Protein AF-A0A2I8VM94-F1 (afdb_monomer_lite)

InterPro domains:
  IPR058446 Domain of unknown function DUF8133 [PF26454] (1-120)

Foldseek 3Di:
DLLVLLVVLQVVLVVLLVVLVVLLLVDADPDPDPVSVVSVVSSLVSLLSSLLSNLLSVLSVVQVVVVVVVDHDDPVVSNVRSVVRSVVSSVVVVVVSVVCNVVRCPVVVVCVPDPVVVVVVVVVPPDDDDDDD

Sequence (133 aa):
MQSAFAVVALPVGLVLVAVSVVTAALYTPYTTSRIDTTITAFIGVTLQLGSLVATSSTVLFVFGTLEIAGLAVPLLVQVVLAYAASHLTIYVACLKVTELQERPLDPDVVLQSGPLRFVSRRAGSGETTTENS

Radius of gyration: 21.5 Å; chains: 1; bounding box: 45×36×75 Å

Secondary structure (DSSP, 8-state):
-HHHHHHHHHHHHHHHHHHHHHHHHH----S--HHHHHHHHHHHHHHHHHHHHHHHHHHHHHHHHHHHTT----HHHHHHHHHHHHHHHHHHHHHHHHHHHHSTT-HHHHHHHSTTHHHHHHHTTS-------

Organism: NCBI:txid755307

pLDDT: mean 75.38, std 16.09, range [36.41, 91.62]

Structure (mmCIF, N/CA/C/O backbone):
data_AF-A0A2I8VM94-F1
#
_entry.id   AF-A0A2I8VM94-F1
#
loop_
_atom_site.group_PDB
_atom_site.id
_atom_site.type_symbol
_atom_site.label_atom_id
_atom_site.label_alt_id
_atom_site.label_comp_id
_atom_site.label_asym_id
_atom_site.label_entity_id
_atom_site.label_seq_id
_atom_site.pdbx_PDB_ins_code
_atom_site.Cartn_x
_atom_site.Cartn_y
_atom_site.Cartn_z
_atom_site.occupancy
_atom_site.B_iso_or_equiv
_atom_site.auth_seq_id
_atom_site.auth_comp_id
_atom_site.auth_asym_id
_atom_site.auth_atom_id
_atom_site.pdbx_PDB_model_num
ATOM 1 N N . MET A 1 1 ? 8.759 13.433 -14.304 1.00 52.44 1 MET A N 1
ATOM 2 C CA . MET A 1 1 ? 7.470 13.391 -13.567 1.00 52.44 1 MET A CA 1
ATOM 3 C C . MET A 1 1 ? 7.287 12.073 -12.816 1.00 52.44 1 MET A C 1
ATOM 5 O O . MET A 1 1 ? 6.977 12.111 -11.635 1.00 52.44 1 MET A O 1
ATOM 9 N N . GLN A 1 2 ? 7.548 10.928 -13.453 1.00 60.59 2 GLN A N 1
ATOM 10 C CA . GLN A 1 2 ? 7.421 9.589 -12.854 1.00 60.59 2 GLN A CA 1
ATOM 11 C C . GLN A 1 2 ? 8.322 9.370 -11.617 1.00 60.59 2 GLN A C 1
ATOM 13 O O . GLN A 1 2 ? 7.875 8.807 -10.623 1.00 60.59 2 GLN A O 1
ATOM 18 N N . SER A 1 3 ? 9.544 9.917 -11.621 1.00 62.97 3 SER A N 1
ATOM 19 C CA . SER A 1 3 ? 10.463 9.885 -10.471 1.00 62.97 3 SER A CA 1
ATOM 20 C C . SER A 1 3 ? 9.983 10.717 -9.276 1.00 62.97 3 SER A C 1
ATOM 22 O O . SER A 1 3 ? 10.046 10.256 -8.143 1.00 62.97 3 SER A O 1
ATOM 24 N N . ALA A 1 4 ? 9.452 11.920 -9.510 1.00 68.88 4 ALA A N 1
ATOM 25 C CA . ALA A 1 4 ? 8.913 12.772 -8.446 1.00 68.88 4 ALA A CA 1
ATOM 26 C C . ALA A 1 4 ? 7.693 12.127 -7.768 1.00 68.88 4 ALA A C 1
ATOM 28 O O . ALA A 1 4 ? 7.575 12.162 -6.545 1.00 68.88 4 ALA A O 1
ATOM 29 N N . PHE A 1 5 ? 6.830 11.473 -8.555 1.00 72.62 5 PHE A N 1
ATOM 30 C CA . PHE A 1 5 ? 5.732 10.673 -8.021 1.00 72.62 5 PHE A CA 1
ATOM 31 C C . PHE A 1 5 ? 6.255 9.521 -7.155 1.00 72.62 5 PHE A C 1
ATOM 33 O O . PHE A 1 5 ? 5.797 9.376 -6.031 1.00 72.62 5 PHE A O 1
ATOM 40 N N . ALA A 1 6 ? 7.263 8.769 -7.611 1.00 72.19 6 ALA A N 1
ATOM 41 C CA . ALA A 1 6 ? 7.842 7.664 -6.840 1.00 72.19 6 ALA A CA 1
ATOM 42 C C . ALA A 1 6 ? 8.528 8.099 -5.523 1.00 72.19 6 ALA A C 1
ATOM 44 O O . ALA A 1 6 ? 8.645 7.312 -4.585 1.00 72.19 6 ALA A O 1
ATOM 45 N N . VAL A 1 7 ? 8.990 9.347 -5.429 1.00 78.75 7 VAL A N 1
ATOM 46 C CA . VAL A 1 7 ? 9.617 9.876 -4.205 1.00 78.75 7 VAL A CA 1
ATOM 47 C C . VAL A 1 7 ? 8.572 10.359 -3.197 1.00 78.75 7 VAL A C 1
ATOM 49 O O . VAL A 1 7 ? 8.747 10.164 -1.999 1.00 78.75 7 VAL A O 1
ATOM 52 N N . VAL A 1 8 ? 7.477 10.968 -3.661 1.00 84.56 8 VAL A N 1
ATOM 53 C CA . VAL A 1 8 ? 6.431 11.532 -2.786 1.00 84.56 8 VAL A CA 1
ATOM 54 C C . VAL A 1 8 ? 5.358 10.502 -2.429 1.00 84.56 8 VAL A C 1
ATOM 56 O O . VAL A 1 8 ? 4.849 10.502 -1.311 1.00 84.56 8 VAL A O 1
ATOM 59 N N . ALA A 1 9 ? 5.016 9.598 -3.345 1.00 84.81 9 ALA A N 1
ATOM 60 C CA . ALA A 1 9 ? 3.984 8.595 -3.119 1.00 84.81 9 ALA A CA 1
ATOM 61 C C . ALA A 1 9 ? 4.389 7.606 -2.018 1.00 84.81 9 ALA A C 1
ATOM 63 O O . ALA A 1 9 ? 3.559 7.249 -1.190 1.00 84.81 9 ALA A O 1
ATOM 64 N N . LEU A 1 10 ? 5.663 7.217 -1.935 1.00 86.19 10 LEU A N 1
ATOM 65 C CA . LEU A 1 10 ? 6.134 6.270 -0.925 1.00 86.19 10 LEU A CA 1
ATOM 66 C C . LEU A 1 10 ? 5.875 6.730 0.526 1.00 86.19 10 LEU A C 1
ATOM 68 O O . LEU A 1 10 ? 5.208 5.987 1.251 1.00 86.19 10 LEU A O 1
ATOM 72 N N . PRO A 1 11 ? 6.312 7.927 0.972 1.00 90.00 11 PRO A N 1
ATOM 73 C CA . PRO A 1 11 ? 6.018 8.396 2.323 1.00 90.00 11 PRO A CA 1
ATOM 74 C C . PRO A 1 11 ? 4.518 8.609 2.546 1.00 90.00 11 PRO A C 1
ATOM 76 O O . PRO A 1 11 ? 4.020 8.268 3.614 1.00 90.00 11 PRO A O 1
ATOM 79 N N . VAL A 1 12 ? 3.774 9.097 1.546 1.00 91.12 12 VAL A N 1
ATOM 80 C CA . VAL A 1 12 ? 2.313 9.265 1.652 1.00 91.12 12 VAL A CA 1
ATOM 81 C C . VAL A 1 12 ? 1.619 7.920 1.880 1.00 91.12 12 VAL A C 1
ATOM 83 O O . VAL A 1 12 ? 0.802 7.791 2.790 1.00 91.12 12 VAL A O 1
ATOM 86 N N . GLY A 1 13 ? 1.971 6.901 1.095 1.00 88.31 13 GLY A N 1
ATOM 87 C CA . GLY A 1 13 ? 1.418 5.558 1.237 1.00 88.31 13 GLY A CA 1
ATOM 88 C C . GLY A 1 13 ? 1.759 4.935 2.590 1.00 88.31 13 GLY A C 1
ATOM 89 O O . GLY A 1 13 ? 0.888 4.365 3.243 1.00 88.31 13 GLY A O 1
ATOM 90 N N . LEU A 1 14 ? 2.997 5.113 3.058 1.00 88.38 14 LEU A N 1
ATOM 91 C CA . LEU A 1 14 ? 3.450 4.598 4.350 1.00 88.38 14 LEU A CA 1
ATOM 92 C C . LEU A 1 14 ? 2.739 5.288 5.523 1.00 88.38 14 LEU A C 1
ATOM 94 O O . LEU A 1 14 ? 2.328 4.612 6.463 1.00 88.38 14 LEU A O 1
ATOM 98 N N . VAL A 1 15 ? 2.515 6.604 5.447 1.00 91.62 15 VAL A N 1
ATOM 99 C CA . VAL A 1 15 ? 1.730 7.348 6.445 1.00 91.62 15 VAL A CA 1
ATOM 100 C C . VAL A 1 15 ? 0.288 6.848 6.494 1.00 91.62 15 VAL A C 1
ATOM 102 O O . VAL A 1 15 ? -0.228 6.617 7.582 1.00 91.62 15 VAL A O 1
ATOM 105 N N . LEU A 1 16 ? -0.357 6.620 5.347 1.00 90.62 16 LEU A N 1
ATOM 106 C CA . LEU A 1 16 ? -1.721 6.077 5.302 1.00 90.62 16 LEU A CA 1
ATOM 107 C C . LEU A 1 16 ? -1.811 4.681 5.938 1.00 90.62 16 LEU A C 1
ATOM 109 O O . LEU A 1 16 ? -2.727 4.418 6.717 1.00 90.62 16 LEU A O 1
ATOM 113 N N . VAL A 1 17 ? -0.834 3.811 5.658 1.00 87.12 17 VAL A N 1
ATOM 114 C CA . VAL A 1 17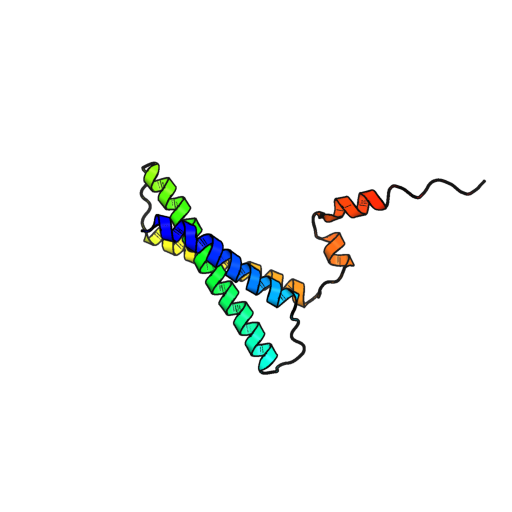 ? -0.727 2.489 6.297 1.00 87.12 17 VAL A CA 1
ATOM 115 C C . VAL A 1 17 ? -0.523 2.631 7.805 1.00 87.12 17 VAL A C 1
ATOM 117 O O . VAL A 1 17 ? -1.211 1.968 8.577 1.00 87.12 17 VAL A O 1
ATOM 120 N N . ALA A 1 18 ? 0.381 3.511 8.241 1.00 85.56 18 ALA A N 1
ATOM 121 C CA . ALA A 1 18 ? 0.655 3.733 9.657 1.00 85.56 18 ALA A CA 1
ATOM 122 C C . ALA A 1 18 ? -0.582 4.252 10.402 1.00 85.56 18 ALA A C 1
ATOM 124 O O . ALA A 1 18 ? -0.905 3.734 11.466 1.00 85.56 18 ALA A O 1
ATOM 125 N N . VAL A 1 19 ? -1.306 5.218 9.826 1.00 90.50 19 VAL A N 1
ATOM 126 C CA . VAL A 1 19 ? -2.567 5.729 10.383 1.00 90.50 19 VAL A CA 1
ATOM 127 C C . VAL A 1 19 ? -3.575 4.593 10.540 1.00 90.50 19 VAL A C 1
ATOM 129 O O . VAL A 1 19 ? -4.117 4.431 11.626 1.00 90.50 19 VAL A O 1
ATOM 132 N N . SER A 1 20 ? -3.762 3.765 9.509 1.00 86.25 20 SER A N 1
ATOM 133 C CA . SER A 1 20 ? -4.664 2.610 9.572 1.00 86.25 20 SER A CA 1
ATOM 134 C C . SER A 1 20 ? -4.300 1.641 10.704 1.00 86.25 20 SER A C 1
ATOM 136 O O . SER A 1 20 ? -5.150 1.309 11.531 1.00 86.25 20 SER A O 1
ATOM 138 N N . VAL A 1 21 ? -3.028 1.238 10.794 1.00 83.81 21 VAL A N 1
ATOM 139 C CA . VAL A 1 21 ? -2.544 0.296 11.818 1.00 83.81 21 VAL A CA 1
ATOM 140 C C . VAL A 1 21 ? -2.673 0.880 13.223 1.00 83.81 21 VAL A C 1
ATOM 142 O O . VAL A 1 21 ? -3.132 0.190 14.129 1.00 83.81 21 VAL A O 1
ATOM 145 N N . VAL A 1 22 ? -2.312 2.151 13.416 1.00 86.00 22 VAL A N 1
ATOM 146 C CA . VAL A 1 22 ? -2.445 2.830 14.712 1.00 86.00 22 VAL A CA 1
ATOM 147 C C . VAL A 1 22 ? -3.914 2.942 15.111 1.00 86.00 22 VAL A C 1
ATOM 149 O O . VAL A 1 22 ? -4.254 2.646 16.253 1.00 86.00 22 VAL A O 1
ATOM 152 N N . THR A 1 23 ? -4.806 3.309 14.187 1.00 85.38 23 THR A N 1
ATOM 153 C CA . THR A 1 23 ? -6.247 3.340 14.463 1.00 85.38 23 THR A CA 1
ATOM 154 C C . THR A 1 23 ? -6.769 1.950 14.825 1.00 85.38 23 THR A C 1
ATOM 156 O O . THR A 1 23 ? -7.492 1.828 15.806 1.00 85.38 23 THR A O 1
ATOM 159 N N . ALA A 1 24 ? -6.365 0.900 14.106 1.00 79.94 24 ALA A N 1
ATOM 160 C CA . ALA A 1 24 ? -6.765 -0.474 14.406 1.00 79.94 24 ALA A CA 1
ATOM 161 C C . ALA A 1 24 ? -6.248 -0.970 15.767 1.00 79.94 24 ALA A C 1
ATOM 163 O O . ALA A 1 24 ? -6.954 -1.693 16.460 1.00 79.94 24 ALA A O 1
ATOM 164 N N . ALA A 1 25 ? -5.035 -0.573 16.163 1.00 79.38 25 ALA A N 1
ATOM 165 C CA . ALA A 1 25 ? -4.452 -0.944 17.451 1.00 79.38 25 ALA A CA 1
ATOM 166 C C . ALA A 1 25 ? -5.109 -0.218 18.636 1.00 79.38 25 ALA A C 1
ATOM 168 O O . ALA A 1 25 ? -5.195 -0.774 19.727 1.00 79.38 25 ALA A O 1
ATOM 169 N N . LEU A 1 26 ? -5.549 1.027 18.434 1.00 83.12 26 LEU A N 1
ATOM 170 C CA . LEU A 1 26 ? -6.179 1.841 19.478 1.00 83.12 26 LEU A CA 1
ATOM 171 C C . LEU A 1 26 ? -7.697 1.636 19.569 1.00 83.12 26 LEU A C 1
ATOM 173 O O . LEU A 1 26 ? -8.290 1.977 20.592 1.00 83.12 26 LEU A O 1
ATOM 177 N N . TYR A 1 27 ? -8.329 1.120 18.513 1.00 80.31 27 TYR A N 1
ATOM 178 C CA . TYR A 1 27 ? -9.777 0.983 18.426 1.00 80.31 27 TYR A CA 1
ATOM 179 C C . TYR A 1 27 ? -10.216 -0.474 18.272 1.00 80.31 27 TYR A C 1
ATOM 181 O O . TYR A 1 27 ? -10.146 -1.056 17.186 1.00 80.31 27 TYR A O 1
ATOM 189 N N . THR A 1 28 ? -10.763 -1.031 19.351 1.00 71.81 28 THR A N 1
ATOM 190 C CA . THR A 1 28 ? -11.452 -2.326 19.329 1.00 71.81 28 THR A CA 1
ATOM 191 C C . THR A 1 28 ? -12.956 -2.082 19.188 1.00 71.81 28 THR A C 1
ATOM 193 O O . THR A 1 28 ? -13.542 -1.456 20.073 1.00 71.81 28 THR A O 1
ATOM 196 N N . PRO A 1 29 ? -13.611 -2.534 18.104 1.00 67.94 29 PRO A N 1
ATOM 197 C CA . PRO A 1 29 ? -15.056 -2.401 17.976 1.00 67.94 29 PRO A CA 1
ATOM 198 C C . PRO A 1 29 ? -15.755 -3.348 18.961 1.00 67.94 29 PRO A C 1
ATOM 200 O O . PRO A 1 29 ? -15.524 -4.555 18.939 1.00 67.94 29 PRO A O 1
ATOM 203 N N . TYR A 1 30 ? -16.623 -2.806 19.818 1.00 67.00 30 TYR A N 1
ATOM 204 C CA . TYR A 1 30 ? -17.358 -3.591 20.823 1.00 67.00 30 TYR A CA 1
ATOM 205 C C . TYR A 1 30 ? -18.796 -3.914 20.398 1.00 67.00 30 TYR A C 1
ATOM 207 O O . TYR A 1 30 ? -19.443 -4.764 21.007 1.00 67.00 30 TYR A O 1
ATOM 215 N N . THR A 1 31 ? -19.322 -3.237 19.368 1.00 71.25 31 THR A N 1
ATOM 216 C CA . THR A 1 31 ? -20.718 -3.374 18.928 1.00 71.25 31 THR A CA 1
ATOM 217 C C . THR A 1 31 ? -20.867 -3.216 17.410 1.00 71.25 31 THR A C 1
ATOM 219 O O . THR A 1 31 ? -19.930 -2.856 16.704 1.00 71.25 31 THR A O 1
ATOM 222 N N . THR A 1 32 ? -22.071 -3.443 16.882 1.00 74.44 32 THR A N 1
ATOM 223 C CA . THR A 1 32 ? -22.449 -3.112 15.495 1.00 74.44 32 THR A CA 1
ATOM 224 C C . THR A 1 32 ? -23.008 -1.689 15.385 1.00 74.44 32 THR A C 1
ATOM 226 O O . THR A 1 32 ? -24.030 -1.457 14.734 1.00 74.44 32 THR A O 1
ATOM 229 N N . SER A 1 33 ? -22.395 -0.717 16.066 1.00 85.69 33 SER A N 1
ATOM 230 C CA . SER A 1 33 ? -22.814 0.681 15.951 1.00 85.69 33 SER A CA 1
ATOM 231 C C . SER A 1 33 ? -22.384 1.285 14.606 1.00 85.69 33 SER A C 1
ATOM 233 O O . SER A 1 33 ? -21.453 0.820 13.937 1.00 85.69 33 SER A O 1
ATOM 235 N N . ARG A 1 34 ? -23.044 2.380 14.199 1.00 83.69 34 ARG A N 1
ATOM 236 C CA . ARG A 1 34 ? -22.628 3.160 13.017 1.00 83.69 34 ARG A CA 1
ATOM 237 C C . ARG A 1 34 ? -21.206 3.708 13.163 1.00 83.69 34 ARG A C 1
ATOM 239 O O . ARG A 1 34 ? -20.511 3.834 12.159 1.00 83.69 34 ARG A O 1
ATOM 246 N N . ILE A 1 35 ? -20.784 4.019 14.389 1.00 85.31 35 ILE A N 1
ATOM 247 C CA . ILE A 1 35 ? -19.447 4.544 14.687 1.00 85.31 35 ILE A CA 1
ATOM 248 C C . ILE A 1 35 ? -18.405 3.442 14.475 1.00 85.31 35 ILE A C 1
ATOM 250 O O . ILE A 1 35 ? -17.472 3.650 13.703 1.00 85.31 35 ILE A O 1
ATOM 254 N N . ASP A 1 36 ? -18.634 2.254 15.046 1.00 82.19 36 ASP A N 1
ATOM 255 C CA . ASP A 1 36 ? -17.773 1.076 14.859 1.00 82.19 36 ASP A CA 1
ATOM 256 C C . ASP A 1 36 ? -17.591 0.761 13.371 1.00 82.19 36 ASP A C 1
ATOM 258 O O . ASP A 1 36 ? -16.472 0.676 12.872 1.00 82.19 36 ASP A O 1
ATOM 262 N N . THR A 1 37 ? -18.704 0.706 12.634 1.00 84.44 37 THR A N 1
ATOM 263 C CA . THR A 1 37 ? -18.702 0.424 11.191 1.00 84.44 37 THR A CA 1
ATOM 264 C C . THR A 1 37 ? -17.915 1.475 10.404 1.00 84.44 37 THR A C 1
ATOM 266 O O . THR A 1 37 ? -17.157 1.139 9.494 1.00 84.44 37 THR A O 1
ATOM 269 N N . THR A 1 38 ? -18.070 2.756 10.754 1.00 88.38 38 THR A N 1
ATOM 270 C CA . THR A 1 38 ? -17.375 3.860 10.075 1.00 88.38 38 THR A CA 1
ATOM 271 C C . THR A 1 38 ? -15.869 3.795 10.318 1.00 88.38 38 THR A C 1
ATOM 273 O O . THR A 1 38 ? -15.094 3.981 9.382 1.00 88.38 38 THR A O 1
ATOM 276 N N . ILE A 1 39 ? -15.444 3.491 11.546 1.00 86.12 39 ILE A N 1
ATOM 277 C CA . ILE A 1 39 ? -14.024 3.388 11.896 1.00 86.12 39 ILE A CA 1
ATOM 278 C C . ILE A 1 39 ? -13.394 2.165 11.226 1.00 86.12 39 ILE A C 1
ATOM 280 O O . ILE A 1 39 ? -12.322 2.282 10.635 1.00 86.12 39 ILE A O 1
ATOM 284 N N . THR A 1 40 ? -14.075 1.018 11.208 1.00 84.94 40 THR A N 1
ATOM 285 C CA . THR A 1 40 ? -13.605 -0.165 10.472 1.00 84.94 40 THR A CA 1
ATOM 286 C C . THR A 1 40 ? -13.477 0.109 8.972 1.00 84.94 40 THR A C 1
ATOM 288 O O . THR A 1 40 ? -12.465 -0.245 8.366 1.00 84.94 40 THR A O 1
ATOM 291 N N . ALA A 1 41 ? -14.454 0.790 8.365 1.00 87.31 41 ALA A N 1
ATOM 292 C CA . ALA A 1 41 ? -14.376 1.182 6.958 1.00 87.31 41 ALA A CA 1
ATOM 293 C C . ALA A 1 41 ? -13.212 2.153 6.699 1.00 87.31 41 ALA A C 1
ATOM 295 O O . ALA A 1 41 ? -12.480 1.990 5.723 1.00 87.31 41 ALA A O 1
ATOM 296 N N . PHE A 1 42 ? -12.996 3.122 7.593 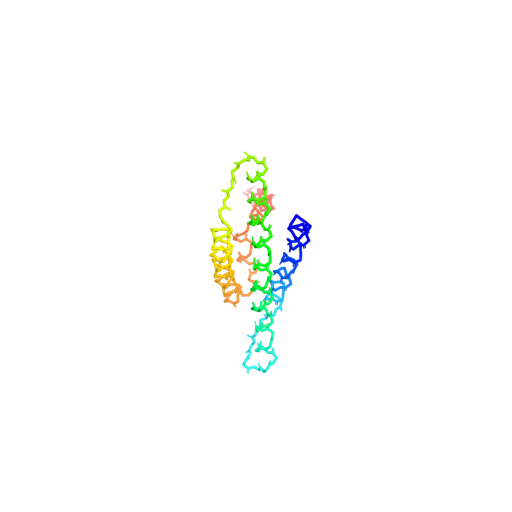1.00 88.94 42 PHE A N 1
ATOM 297 C CA . PHE A 1 42 ? -11.865 4.044 7.522 1.00 88.94 42 PHE A CA 1
ATOM 298 C C . PHE A 1 42 ? -10.521 3.305 7.576 1.00 88.94 42 PHE A C 1
ATOM 300 O O . PHE A 1 42 ? -9.666 3.556 6.724 1.00 88.94 42 PHE A O 1
ATOM 307 N N . ILE A 1 43 ? -10.349 2.358 8.508 1.00 87.75 43 ILE A N 1
ATOM 308 C CA . ILE A 1 43 ? -9.151 1.505 8.610 1.00 87.75 43 ILE A CA 1
ATOM 309 C C . ILE A 1 43 ? -8.924 0.756 7.291 1.00 87.75 43 ILE A C 1
ATOM 311 O O . ILE A 1 43 ? -7.817 0.786 6.752 1.00 87.75 43 ILE A O 1
ATOM 315 N N . GLY A 1 44 ? -9.970 0.130 6.741 1.00 85.81 44 GLY A N 1
ATOM 316 C CA . GLY A 1 44 ? -9.884 -0.635 5.495 1.00 85.81 44 GLY A CA 1
ATOM 317 C C . GLY A 1 44 ? -9.485 0.221 4.290 1.00 85.81 44 GLY A C 1
ATOM 318 O O . GLY A 1 44 ? -8.545 -0.117 3.571 1.00 85.81 44 GLY A O 1
ATOM 319 N N . VAL A 1 45 ? -10.150 1.364 4.094 1.00 89.56 45 VAL A N 1
ATOM 320 C CA . VAL A 1 45 ? -9.886 2.268 2.962 1.00 89.56 45 VAL A CA 1
ATOM 321 C C . VAL A 1 45 ? -8.487 2.875 3.049 1.00 89.56 45 VAL A C 1
ATOM 323 O O . VAL A 1 45 ? -7.764 2.901 2.052 1.00 89.56 45 VAL A O 1
ATOM 326 N N . THR A 1 46 ? -8.074 3.341 4.229 1.00 90.00 46 THR A N 1
ATOM 327 C CA . THR A 1 46 ? -6.738 3.930 4.417 1.00 90.00 46 THR A CA 1
ATOM 328 C C . THR A 1 46 ? -5.627 2.903 4.215 1.00 90.00 46 THR A C 1
ATOM 330 O O . THR A 1 46 ? -4.635 3.216 3.557 1.00 90.00 46 THR A O 1
ATOM 333 N N . LEU A 1 47 ? -5.818 1.662 4.674 1.00 87.62 47 LEU A N 1
ATOM 334 C CA . LEU A 1 47 ? -4.880 0.565 4.429 1.00 87.62 47 LEU A CA 1
ATOM 335 C C . LEU A 1 47 ? -4.770 0.229 2.940 1.00 87.62 47 LEU A C 1
ATOM 337 O O . LEU A 1 47 ? -3.666 0.080 2.417 1.00 87.62 47 LEU A O 1
ATOM 341 N N . GLN A 1 48 ? -5.911 0.132 2.254 1.00 89.38 48 GLN A N 1
ATOM 342 C CA . GLN A 1 48 ? -5.965 -0.217 0.839 1.00 89.38 48 GLN A CA 1
ATOM 343 C C . GLN A 1 48 ? -5.304 0.857 -0.030 1.00 89.38 48 GLN A C 1
ATOM 345 O O . GLN A 1 48 ? -4.452 0.539 -0.860 1.00 89.38 48 GLN A O 1
ATOM 350 N N . LEU A 1 49 ? -5.636 2.132 0.198 1.00 89.75 49 LEU A N 1
ATOM 351 C CA . LEU A 1 49 ? -5.024 3.253 -0.517 1.00 89.75 49 LEU A CA 1
ATOM 352 C C . LEU A 1 49 ? -3.537 3.386 -0.185 1.00 89.75 49 LEU A C 1
ATOM 354 O O . LEU A 1 49 ? -2.720 3.526 -1.093 1.00 89.75 49 LEU A O 1
ATOM 358 N N . GLY A 1 50 ? -3.170 3.302 1.094 1.00 88.88 50 GLY A N 1
ATOM 359 C CA . GLY A 1 50 ? -1.781 3.407 1.523 1.00 88.88 50 GLY A CA 1
ATOM 360 C C . GLY A 1 50 ? -0.902 2.309 0.926 1.00 88.88 50 GLY A C 1
ATOM 361 O O . GLY A 1 50 ? 0.159 2.599 0.370 1.00 88.88 50 GLY A O 1
ATOM 362 N N . SER A 1 51 ? -1.381 1.061 0.954 1.00 87.25 51 SER A N 1
ATOM 363 C CA . SER A 1 51 ? -0.699 -0.080 0.340 1.00 87.25 51 SER A CA 1
ATOM 364 C C . SER A 1 51 ? -0.540 0.101 -1.167 1.00 87.25 51 SER A C 1
ATOM 366 O O . SER A 1 51 ? 0.566 -0.069 -1.682 1.00 87.25 51 SER A O 1
ATOM 368 N N . LEU A 1 52 ? -1.602 0.487 -1.880 1.00 88.38 52 LEU A N 1
ATOM 369 C CA . LEU A 1 52 ? -1.555 0.679 -3.330 1.00 88.38 52 LEU A CA 1
ATOM 370 C C . LEU A 1 52 ? -0.560 1.775 -3.722 1.00 88.38 52 LEU A C 1
ATOM 372 O O . LEU A 1 52 ? 0.245 1.588 -4.635 1.00 88.38 52 LEU A O 1
ATOM 376 N N . VAL A 1 53 ? -0.589 2.907 -3.017 1.00 89.12 53 VAL A N 1
ATOM 377 C CA . VAL A 1 53 ? 0.302 4.041 -3.275 1.00 89.12 53 VAL A CA 1
ATOM 378 C C . VAL A 1 53 ? 1.755 3.655 -2.984 1.00 89.12 53 VAL A C 1
ATOM 380 O O . VAL A 1 53 ? 2.615 3.856 -3.840 1.00 89.12 53 VAL A O 1
ATOM 383 N N . ALA A 1 54 ? 2.039 3.041 -1.831 1.00 87.62 54 ALA A N 1
ATOM 384 C CA . ALA A 1 54 ? 3.397 2.645 -1.457 1.00 87.62 54 ALA A CA 1
ATOM 385 C C . ALA A 1 54 ? 3.980 1.582 -2.408 1.00 87.62 54 ALA A C 1
ATOM 387 O O . ALA A 1 54 ? 5.119 1.707 -2.867 1.00 87.62 54 ALA A O 1
ATOM 388 N N . THR A 1 55 ? 3.197 0.556 -2.751 1.00 88.19 55 THR A N 1
ATOM 389 C CA . THR A 1 55 ? 3.629 -0.520 -3.662 1.00 88.19 55 THR A CA 1
ATOM 390 C C . THR A 1 55 ? 3.826 -0.016 -5.086 1.00 88.19 55 THR A C 1
ATOM 392 O O . THR A 1 55 ? 4.866 -0.293 -5.676 1.00 88.19 55 THR A O 1
ATOM 395 N N . SER A 1 56 ? 2.907 0.798 -5.614 1.00 86.50 56 SER A N 1
ATOM 396 C CA . SER A 1 56 ? 3.057 1.419 -6.939 1.00 86.50 56 SER A CA 1
ATOM 397 C C . SER A 1 56 ? 4.296 2.312 -7.004 1.00 86.50 56 SER A C 1
ATOM 399 O O . SER A 1 56 ? 5.050 2.263 -7.972 1.00 86.50 56 SER A O 1
ATOM 401 N N . SER A 1 57 ? 4.551 3.083 -5.944 1.00 87.50 57 SER A N 1
ATOM 402 C CA . SER A 1 57 ? 5.752 3.909 -5.810 1.00 87.50 57 SER A CA 1
ATOM 403 C C . SER A 1 57 ? 7.033 3.075 -5.823 1.00 87.50 57 SER A C 1
ATOM 405 O O . SER A 1 57 ? 7.996 3.416 -6.507 1.00 87.50 57 SER A O 1
ATOM 407 N N . THR A 1 58 ? 7.029 1.954 -5.099 1.00 87.75 58 THR A N 1
ATOM 408 C CA . THR A 1 58 ? 8.164 1.024 -5.011 1.00 87.75 58 THR A CA 1
ATOM 409 C C . THR A 1 58 ? 8.431 0.357 -6.355 1.00 87.75 58 THR A C 1
ATOM 411 O O . THR A 1 58 ? 9.570 0.309 -6.806 1.00 87.75 58 THR A O 1
ATOM 414 N N . VAL A 1 59 ? 7.381 -0.106 -7.032 1.00 89.38 59 VAL A N 1
ATOM 415 C CA . VAL A 1 59 ? 7.459 -0.697 -8.371 1.00 89.38 59 VAL A CA 1
ATOM 416 C C . VAL A 1 59 ? 8.039 0.304 -9.366 1.00 89.38 59 VAL A C 1
ATOM 418 O O . VAL A 1 59 ? 8.994 -0.023 -10.064 1.00 89.38 59 VAL A O 1
ATOM 421 N N . LEU A 1 60 ? 7.531 1.539 -9.387 1.00 86.88 60 LEU A N 1
ATOM 422 C CA . LEU A 1 60 ? 8.060 2.590 -10.258 1.00 86.88 60 LEU A CA 1
ATOM 423 C C . LEU A 1 60 ? 9.524 2.913 -9.960 1.00 86.88 60 LEU A C 1
ATOM 425 O O . LEU A 1 60 ? 10.294 3.142 -10.888 1.00 86.88 60 LEU A O 1
ATOM 429 N N . PHE A 1 61 ? 9.919 2.913 -8.687 1.00 86.75 61 PHE A N 1
ATOM 430 C CA . PHE A 1 61 ? 11.312 3.111 -8.307 1.00 86.75 61 PHE A CA 1
ATOM 431 C C . PHE A 1 61 ? 12.197 1.968 -8.825 1.00 86.75 61 PHE A C 1
ATOM 433 O O . PHE A 1 61 ? 13.173 2.223 -9.524 1.00 86.75 61 PHE A O 1
ATOM 440 N N . VAL A 1 62 ? 11.826 0.711 -8.561 1.00 88.69 62 VAL A N 1
ATOM 441 C CA . VAL A 1 62 ? 12.588 -0.476 -8.986 1.00 88.69 62 VAL A CA 1
ATOM 442 C C . VAL A 1 62 ? 12.704 -0.545 -10.508 1.00 88.69 62 VAL A C 1
ATOM 444 O O . VAL A 1 62 ? 13.811 -0.646 -11.036 1.00 88.69 62 VAL A O 1
ATOM 447 N N . PHE A 1 63 ? 11.593 -0.443 -11.237 1.00 89.00 63 PHE A N 1
ATOM 448 C CA . PHE A 1 63 ? 11.639 -0.522 -12.697 1.00 89.00 63 PHE A CA 1
ATOM 449 C C . PHE A 1 63 ? 12.269 0.713 -13.337 1.00 89.00 63 PHE A C 1
ATOM 451 O O . PHE A 1 63 ? 12.968 0.567 -14.332 1.00 89.00 63 PHE A O 1
ATOM 458 N N . GLY A 1 64 ? 12.131 1.893 -12.726 1.00 86.19 64 GLY A N 1
ATOM 459 C CA . GLY A 1 64 ? 12.883 3.079 -13.131 1.00 86.19 64 GLY A CA 1
ATOM 460 C C . GLY A 1 64 ? 14.396 2.880 -12.994 1.00 86.19 64 GLY A C 1
ATOM 461 O O . GLY A 1 64 ? 15.147 3.249 -13.891 1.00 86.19 64 GLY A O 1
ATOM 462 N N . THR A 1 65 ? 14.866 2.235 -11.918 1.00 86.25 65 THR A N 1
ATOM 463 C CA . THR A 1 65 ? 16.296 1.895 -11.781 1.00 86.25 65 THR A CA 1
ATOM 464 C C . THR A 1 65 ? 16.758 0.833 -12.781 1.00 86.25 65 THR A C 1
ATOM 466 O O . THR A 1 65 ? 17.878 0.915 -13.280 1.00 86.25 65 THR A O 1
ATOM 469 N N . LEU A 1 66 ? 15.894 -0.127 -13.125 1.00 88.56 66 LEU A N 1
ATOM 470 C CA . LEU A 1 66 ? 16.165 -1.138 -14.153 1.00 88.56 66 LEU A CA 1
ATOM 471 C C . LEU A 1 66 ? 16.273 -0.524 -15.552 1.00 88.56 66 LEU A C 1
ATOM 473 O O . LEU A 1 66 ? 17.153 -0.902 -16.322 1.00 88.56 66 LEU A O 1
ATOM 477 N N . GLU A 1 67 ? 15.415 0.445 -15.862 1.00 87.94 67 GLU A N 1
ATOM 478 C CA . GLU A 1 67 ? 15.446 1.175 -17.128 1.00 87.94 67 GLU A CA 1
ATOM 479 C C . GLU A 1 67 ? 16.749 1.973 -17.273 1.00 87.94 67 GLU A C 1
ATOM 481 O O . GLU A 1 67 ? 17.381 1.925 -18.326 1.00 87.94 67 GLU A O 1
ATOM 486 N N . ILE A 1 68 ? 17.225 2.608 -16.191 1.00 87.88 68 ILE A N 1
ATOM 487 C CA . ILE A 1 68 ? 18.546 3.265 -16.148 1.00 87.88 68 ILE A CA 1
ATOM 488 C C . ILE A 1 68 ? 19.681 2.254 -16.397 1.00 87.88 68 ILE A C 1
ATOM 490 O O . ILE A 1 68 ? 20.677 2.591 -17.034 1.00 87.88 68 ILE A O 1
ATOM 494 N N . ALA A 1 69 ? 19.524 1.008 -15.942 1.00 89.94 69 ALA A N 1
ATOM 495 C CA . ALA A 1 69 ? 20.460 -0.087 -16.200 1.00 89.94 69 ALA A CA 1
ATOM 496 C C . ALA A 1 69 ? 20.308 -0.726 -17.601 1.00 89.94 69 ALA A C 1
ATOM 498 O O . ALA A 1 69 ? 21.016 -1.682 -17.915 1.00 89.94 69 ALA A O 1
ATOM 499 N N . GLY A 1 70 ? 19.408 -0.211 -18.448 1.00 89.94 70 GLY A N 1
ATOM 500 C CA . GLY A 1 70 ? 19.199 -0.661 -19.828 1.00 89.94 70 GLY A CA 1
ATOM 501 C C . GLY A 1 70 ? 18.172 -1.784 -20.001 1.00 89.94 70 GLY A C 1
ATOM 502 O O . GLY A 1 70 ? 18.025 -2.298 -21.110 1.00 89.94 70 GLY A O 1
ATOM 503 N N . LEU A 1 71 ? 17.445 -2.169 -18.946 1.00 89.06 71 LEU A N 1
ATOM 504 C CA . LEU A 1 71 ? 16.418 -3.208 -19.009 1.00 89.06 71 LEU A CA 1
ATOM 505 C C . LEU A 1 71 ? 15.013 -2.593 -18.989 1.00 89.06 71 LEU A C 1
ATOM 507 O O . LEU A 1 71 ? 14.462 -2.280 -17.934 1.00 89.06 71 LEU A O 1
ATOM 511 N N . ALA A 1 72 ? 14.410 -2.456 -20.170 1.00 87.50 72 ALA A N 1
ATOM 512 C CA . ALA A 1 72 ? 13.047 -1.956 -20.312 1.00 87.50 72 ALA A CA 1
ATOM 513 C C . ALA A 1 72 ? 12.023 -3.068 -20.034 1.00 87.50 72 ALA A C 1
ATOM 515 O O . ALA A 1 72 ? 11.928 -4.050 -20.772 1.00 87.50 72 ALA A O 1
ATOM 516 N N . VAL A 1 73 ? 11.228 -2.899 -18.977 1.00 87.50 73 VAL A N 1
ATOM 517 C CA . VAL A 1 73 ? 10.150 -3.829 -18.617 1.00 87.50 73 VAL A CA 1
ATOM 518 C C . VAL A 1 73 ? 8.796 -3.226 -19.002 1.00 87.50 73 VAL A C 1
ATOM 520 O O . VAL A 1 73 ? 8.529 -2.079 -18.630 1.00 87.50 73 VAL A O 1
ATOM 523 N N . PRO A 1 74 ? 7.907 -3.968 -19.694 1.00 89.50 74 PRO A N 1
ATOM 524 C CA . PRO A 1 74 ? 6.606 -3.452 -20.109 1.00 89.50 74 PRO A CA 1
ATOM 525 C C . PRO A 1 74 ? 5.774 -2.925 -18.936 1.00 89.50 74 PRO A C 1
ATOM 527 O O . PRO A 1 74 ? 5.653 -3.588 -17.906 1.00 89.50 74 PRO A O 1
ATOM 530 N N . LEU A 1 75 ? 5.119 -1.776 -19.125 1.00 85.25 75 LEU A N 1
ATOM 531 C CA . LEU A 1 75 ? 4.286 -1.133 -18.100 1.00 85.25 75 LEU A CA 1
ATOM 532 C C . LEU A 1 75 ? 3.193 -2.067 -17.553 1.00 85.25 75 LEU A C 1
ATOM 5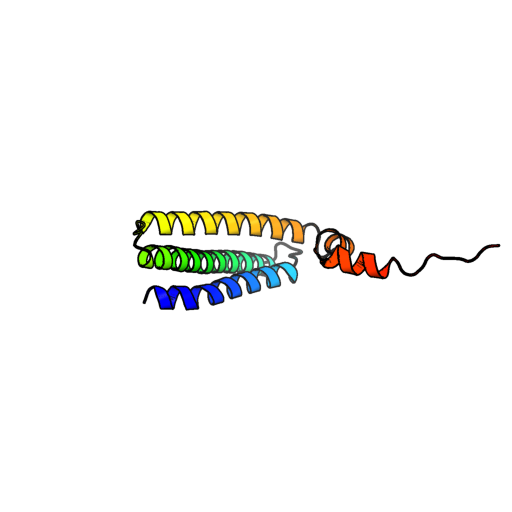34 O O . LEU A 1 75 ? 2.914 -2.051 -16.359 1.00 85.25 75 LEU A O 1
ATOM 538 N N . LEU A 1 76 ? 2.623 -2.931 -18.401 1.00 88.31 76 LEU A N 1
ATOM 539 C CA . LEU A 1 76 ? 1.632 -3.926 -17.983 1.00 88.31 76 LEU A CA 1
ATOM 540 C C . LEU A 1 76 ? 2.175 -4.851 -16.881 1.00 88.31 76 LEU A 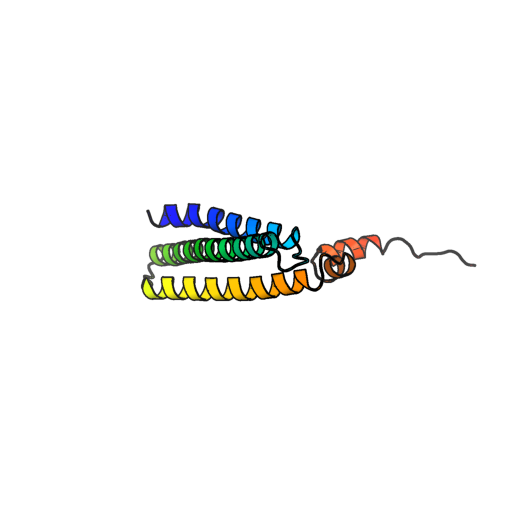C 1
ATOM 542 O O . LEU A 1 76 ? 1.475 -5.110 -15.907 1.00 88.31 76 LEU A O 1
ATOM 546 N N . VAL A 1 77 ? 3.427 -5.305 -17.003 1.00 88.19 77 VAL A N 1
ATOM 547 C CA . VAL A 1 77 ? 4.075 -6.164 -15.998 1.00 88.19 77 VAL A CA 1
ATOM 548 C C . VAL A 1 77 ? 4.241 -5.405 -14.685 1.00 88.19 77 VAL A C 1
ATOM 550 O O . VAL A 1 77 ? 3.953 -5.949 -13.622 1.00 88.19 77 VAL A O 1
ATOM 553 N N . GLN A 1 78 ? 4.638 -4.133 -14.756 1.00 87.12 78 GLN A N 1
ATOM 554 C CA . GLN A 1 78 ? 4.788 -3.276 -13.579 1.00 87.12 78 GLN A CA 1
ATOM 555 C C . GLN A 1 78 ? 3.444 -3.088 -12.855 1.00 87.12 78 GLN A C 1
ATOM 557 O O . GLN A 1 78 ? 3.365 -3.261 -11.641 1.00 87.12 78 GLN A O 1
ATOM 562 N N . VAL A 1 79 ? 2.367 -2.807 -13.597 1.00 85.62 79 VAL A N 1
ATOM 563 C CA . VAL A 1 79 ? 1.013 -2.625 -13.046 1.00 85.62 79 VAL A CA 1
ATOM 564 C C . VAL A 1 79 ? 0.489 -3.911 -12.409 1.00 85.62 79 VAL A C 1
ATOM 566 O O . VAL A 1 79 ? -0.006 -3.874 -11.284 1.00 85.62 79 VAL A O 1
ATOM 569 N N . VAL A 1 80 ? 0.625 -5.053 -13.089 1.00 90.19 80 VAL A N 1
ATOM 570 C CA . VAL A 1 80 ? 0.197 -6.355 -12.551 1.00 90.19 80 VAL A CA 1
ATOM 571 C C . VAL A 1 80 ? 0.976 -6.698 -11.281 1.00 90.19 80 VAL A C 1
ATOM 573 O O . VAL A 1 80 ? 0.376 -7.152 -10.308 1.00 90.19 80 VAL A O 1
ATOM 576 N N . LEU A 1 81 ? 2.286 -6.431 -11.251 1.00 88.62 81 LEU A N 1
ATOM 577 C CA . LEU A 1 81 ? 3.109 -6.667 -10.067 1.00 88.62 81 LEU A CA 1
ATOM 578 C C . LEU A 1 81 ? 2.695 -5.765 -8.899 1.00 88.62 81 LEU A C 1
ATOM 580 O O . LEU A 1 81 ? 2.533 -6.260 -7.786 1.00 88.62 81 LEU A O 1
ATOM 584 N N . ALA A 1 82 ? 2.487 -4.467 -9.144 1.00 84.56 82 ALA A N 1
ATOM 585 C CA . ALA A 1 82 ? 2.024 -3.528 -8.122 1.00 84.56 82 ALA A CA 1
ATOM 586 C C . ALA A 1 82 ? 0.666 -3.953 -7.549 1.00 84.56 82 ALA A C 1
ATOM 588 O O . ALA A 1 82 ? 0.489 -3.987 -6.332 1.00 84.56 82 ALA A O 1
ATOM 589 N N . TYR A 1 83 ? -0.268 -4.345 -8.417 1.00 85.19 83 TYR A N 1
ATOM 590 C CA . TYR A 1 83 ? -1.590 -4.816 -8.019 1.00 85.19 83 TYR A CA 1
ATOM 591 C C . TYR A 1 83 ? -1.520 -6.098 -7.179 1.00 85.19 83 TYR A C 1
ATOM 593 O O . TYR A 1 83 ? -2.081 -6.150 -6.085 1.00 85.19 83 TYR A O 1
ATOM 601 N N . ALA A 1 84 ? -0.789 -7.114 -7.648 1.00 88.94 84 ALA A N 1
ATOM 602 C CA . ALA A 1 84 ? -0.636 -8.378 -6.934 1.00 88.94 84 ALA A CA 1
ATOM 603 C C . ALA A 1 84 ? 0.057 -8.188 -5.576 1.00 88.94 84 ALA A C 1
ATOM 605 O O . ALA A 1 84 ? -0.407 -8.718 -4.566 1.00 88.94 84 ALA A O 1
ATOM 606 N N . ALA A 1 85 ? 1.129 -7.389 -5.531 1.00 85.69 85 ALA A N 1
ATOM 607 C CA . ALA A 1 85 ? 1.843 -7.080 -4.297 1.00 85.69 85 ALA A CA 1
ATOM 608 C C . ALA A 1 85 ? 0.966 -6.298 -3.310 1.00 85.69 85 ALA A C 1
ATOM 610 O O . ALA A 1 85 ? 0.955 -6.616 -2.119 1.00 85.69 85 ALA A O 1
ATOM 611 N N . SER A 1 86 ? 0.194 -5.315 -3.788 1.00 83.62 86 SER A N 1
ATOM 612 C CA . SER A 1 86 ? -0.748 -4.572 -2.947 1.00 83.62 86 SER A CA 1
ATOM 613 C C . SER A 1 86 ? -1.818 -5.494 -2.369 1.00 83.62 86 SER A C 1
ATOM 615 O O . SER A 1 86 ? -2.036 -5.485 -1.159 1.00 83.62 86 SER A O 1
ATOM 617 N N . HIS A 1 87 ? -2.426 -6.359 -3.185 1.00 84.81 87 HIS A N 1
ATOM 618 C CA . HIS A 1 87 ? -3.427 -7.307 -2.701 1.00 84.81 87 HIS A CA 1
ATOM 619 C C . HIS A 1 87 ? -2.873 -8.308 -1.693 1.00 84.81 87 HIS A C 1
ATOM 621 O O . HIS A 1 87 ? -3.507 -8.533 -0.664 1.00 84.81 87 HIS A O 1
ATOM 627 N N . LEU A 1 88 ? -1.684 -8.859 -1.937 1.00 86.50 88 LEU A N 1
ATOM 628 C CA . LEU A 1 88 ? -1.028 -9.742 -0.977 1.00 86.50 88 LEU A CA 1
ATOM 629 C 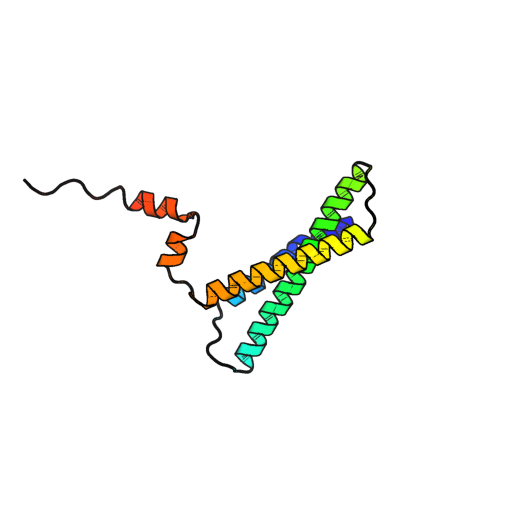C . LEU A 1 88 ? -0.735 -9.016 0.344 1.00 86.50 88 LEU A C 1
ATOM 631 O O . LEU A 1 88 ? -0.986 -9.561 1.416 1.00 86.50 88 LEU A O 1
ATOM 635 N N . THR A 1 89 ? -0.254 -7.772 0.273 1.00 82.50 89 THR A N 1
ATOM 636 C CA . THR A 1 89 ? 0.037 -6.949 1.457 1.00 82.50 89 THR A CA 1
ATOM 637 C C . THR A 1 89 ? -1.227 -6.677 2.264 1.00 82.50 89 THR A C 1
ATOM 639 O O . THR A 1 89 ? -1.225 -6.864 3.477 1.00 82.50 89 THR A O 1
ATOM 642 N N . ILE A 1 90 ? -2.314 -6.274 1.599 1.00 83.31 90 ILE A N 1
ATOM 643 C CA . ILE A 1 90 ? -3.608 -6.030 2.244 1.00 83.31 90 ILE A CA 1
ATOM 644 C C . ILE A 1 90 ? -4.127 -7.318 2.882 1.00 83.31 90 ILE A C 1
ATOM 646 O O . ILE A 1 90 ? -4.535 -7.292 4.036 1.00 83.31 90 ILE A O 1
ATOM 650 N N . TYR A 1 91 ? -4.059 -8.448 2.175 1.00 84.12 91 TYR A N 1
ATOM 651 C CA . TYR A 1 91 ? -4.503 -9.738 2.697 1.00 84.12 91 TYR A CA 1
ATOM 652 C C . TYR A 1 91 ? -3.762 -10.126 3.984 1.00 84.12 91 TYR A C 1
ATOM 654 O O . TYR A 1 91 ? -4.390 -10.437 4.996 1.00 84.12 91 TYR A O 1
ATOM 662 N N . VAL A 1 92 ? -2.427 -10.043 3.980 1.00 81.75 92 VAL A N 1
ATOM 663 C CA . VAL A 1 92 ? -1.605 -10.338 5.164 1.00 81.75 92 VAL A CA 1
ATOM 664 C C . VAL A 1 92 ? -1.871 -9.338 6.289 1.00 81.75 92 VAL A C 1
ATOM 666 O O . VAL A 1 92 ? -1.964 -9.735 7.450 1.00 81.75 92 VAL A O 1
ATOM 669 N N . ALA A 1 93 ? -2.023 -8.053 5.969 1.00 75.75 93 ALA A N 1
ATOM 670 C CA . ALA A 1 93 ? -2.329 -7.027 6.957 1.00 75.75 93 ALA A CA 1
ATOM 671 C C . ALA A 1 93 ? -3.698 -7.261 7.611 1.00 75.75 93 ALA A C 1
ATOM 673 O O . ALA A 1 93 ? -3.798 -7.174 8.830 1.00 75.75 93 ALA A O 1
ATOM 674 N N . CYS A 1 94 ? -4.724 -7.637 6.842 1.00 77.25 94 CYS A N 1
ATOM 675 C CA . CYS A 1 94 ? -6.027 -8.020 7.381 1.00 77.25 94 CYS A CA 1
ATOM 676 C C . CYS A 1 94 ? -5.911 -9.214 8.332 1.00 77.25 94 CYS A C 1
ATOM 678 O O . CYS A 1 94 ? -6.402 -9.121 9.451 1.00 77.25 94 CYS A O 1
ATOM 680 N N . LEU A 1 95 ? -5.202 -10.284 7.942 1.00 81.38 95 LEU A N 1
ATOM 681 C CA . LEU A 1 95 ? -4.966 -11.432 8.828 1.00 81.38 95 LEU A CA 1
ATOM 682 C C . LEU A 1 95 ? -4.305 -11.008 10.147 1.00 81.38 95 LEU A C 1
ATOM 684 O O . LEU A 1 95 ? -4.716 -11.451 11.216 1.00 81.38 95 LEU A O 1
ATOM 688 N N . LYS A 1 96 ? -3.308 -10.119 10.081 1.00 77.00 96 LYS A N 1
ATOM 689 C CA . LYS A 1 96 ? -2.596 -9.618 11.264 1.00 77.00 96 LYS A CA 1
ATOM 690 C C . LYS A 1 96 ? -3.451 -8.707 12.139 1.00 77.00 96 LYS A C 1
ATOM 692 O O . LYS A 1 96 ? -3.360 -8.793 13.357 1.00 77.00 96 LYS A O 1
ATOM 697 N N . VAL A 1 97 ? -4.285 -7.855 11.548 1.00 72.25 97 VAL A N 1
ATOM 698 C CA . VAL A 1 97 ? -5.230 -7.016 12.299 1.00 72.25 97 VAL A CA 1
ATOM 699 C C . VAL A 1 97 ? -6.278 -7.881 12.993 1.00 72.25 97 VAL A C 1
ATOM 701 O O . VAL A 1 97 ? -6.551 -7.654 14.166 1.00 72.25 97 VAL A O 1
ATOM 704 N N . THR A 1 98 ? -6.815 -8.903 12.323 1.00 72.69 98 THR A N 1
ATOM 705 C CA . THR A 1 98 ? -7.748 -9.851 12.948 1.00 72.69 98 THR A CA 1
ATOM 706 C C . THR A 1 98 ? -7.093 -10.590 14.116 1.00 72.69 98 THR A C 1
ATOM 708 O O . THR A 1 98 ? -7.680 -10.661 15.190 1.00 72.69 98 THR A O 1
ATOM 711 N N . GLU A 1 99 ? -5.848 -11.047 13.958 1.00 71.75 99 GLU A N 1
ATOM 712 C CA . GLU A 1 99 ? -5.071 -11.666 15.043 1.00 71.75 99 GLU A CA 1
ATOM 713 C C . GLU A 1 99 ? -4.882 -10.710 16.242 1.00 71.75 99 GLU A C 1
ATOM 715 O O . GLU A 1 99 ? -5.054 -11.113 17.393 1.00 71.75 99 GLU A O 1
ATOM 720 N N . LEU A 1 100 ? -4.589 -9.427 15.985 1.00 65.62 100 LEU A N 1
ATOM 721 C CA . LEU A 1 100 ? -4.479 -8.392 17.025 1.00 65.62 100 LEU A CA 1
ATOM 722 C C . LEU A 1 100 ? -5.815 -8.109 17.726 1.00 65.62 100 LEU A C 1
ATOM 724 O O . LEU A 1 100 ? -5.824 -7.800 18.914 1.00 65.62 100 LEU A O 1
ATOM 728 N N . GLN A 1 101 ? -6.932 -8.203 17.007 1.00 65.81 101 GLN A N 1
ATOM 729 C CA . GLN A 1 101 ? -8.269 -7.980 17.559 1.00 65.81 101 GLN A CA 1
ATOM 730 C C . GLN A 1 101 ? -8.782 -9.172 18.380 1.00 65.81 101 GLN A C 1
ATOM 732 O O . GLN A 1 101 ? -9.517 -8.959 19.340 1.00 65.81 101 GLN A O 1
ATOM 737 N N . GLU A 1 102 ? -8.381 -10.406 18.056 1.00 63.50 102 GLU A N 1
ATOM 738 C CA . GLU A 1 102 ? -8.694 -11.600 18.862 1.00 63.50 102 GLU A CA 1
ATOM 739 C C . GLU A 1 102 ? -7.905 -11.655 20.180 1.00 63.50 102 GLU A C 1
ATOM 741 O O . GLU A 1 102 ? -8.370 -12.237 21.161 1.00 63.50 102 GLU A O 1
ATOM 746 N N . ARG A 1 103 ? -6.713 -11.047 20.220 1.00 59.59 103 ARG A N 1
ATOM 747 C CA . ARG A 1 103 ? -5.857 -10.950 21.415 1.00 59.59 103 ARG A CA 1
ATOM 748 C C . ARG A 1 103 ? -5.432 -9.499 21.655 1.00 59.59 103 ARG A C 1
ATOM 750 O O . ARG A 1 103 ? -4.254 -9.177 21.470 1.00 59.59 103 ARG A O 1
ATOM 757 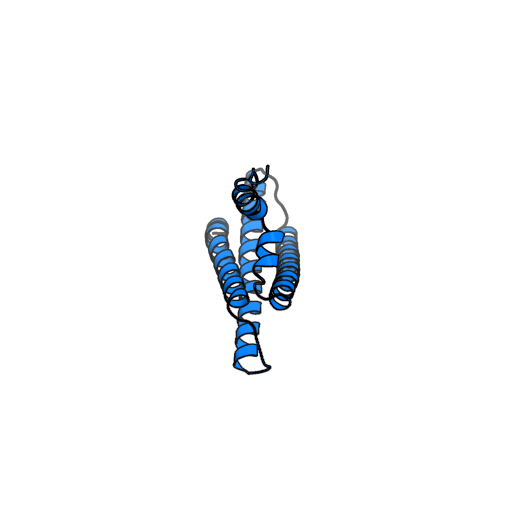N N . PRO A 1 104 ? -6.370 -8.617 22.047 1.00 54.41 104 PRO A N 1
ATOM 758 C CA . PRO A 1 104 ? -6.100 -7.192 22.180 1.00 54.41 104 PRO A CA 1
ATOM 759 C C . PRO A 1 104 ? -5.007 -6.964 23.224 1.00 54.41 104 PRO A C 1
ATOM 761 O O . PRO A 1 104 ? -5.237 -7.181 24.407 1.00 54.41 104 PRO A O 1
ATOM 764 N N . LEU A 1 105 ? -3.818 -6.565 22.752 1.00 54.81 105 LEU A N 1
ATOM 765 C CA . LEU A 1 105 ? -2.644 -6.175 23.542 1.00 54.81 105 LEU A CA 1
ATOM 766 C C . LEU A 1 105 ? -2.483 -6.957 24.861 1.00 54.81 105 LEU A C 1
ATOM 768 O O . LEU A 1 105 ? -2.311 -6.364 25.922 1.00 54.81 105 LEU A O 1
ATOM 772 N N . ASP A 1 106 ? -2.520 -8.289 24.801 1.00 55.56 106 ASP A N 1
ATOM 773 C CA . ASP A 1 106 ? -2.113 -9.098 25.947 1.00 55.56 106 ASP A CA 1
ATOM 774 C C . ASP A 1 106 ? -0.595 -8.888 26.140 1.00 55.56 106 ASP A C 1
ATOM 776 O O . ASP A 1 106 ? 0.190 -9.294 25.265 1.00 55.56 106 ASP A O 1
ATOM 780 N N . PRO A 1 107 ? -0.150 -8.189 27.205 1.00 53.28 107 PRO A N 1
ATOM 781 C CA . PRO A 1 107 ? 1.257 -7.841 27.391 1.00 53.28 107 PRO A CA 1
ATOM 782 C C . PRO A 1 107 ? 2.150 -9.088 27.406 1.00 53.28 107 PRO A C 1
ATOM 784 O O . PRO A 1 107 ? 3.288 -9.026 26.931 1.00 53.28 107 PRO A O 1
ATOM 787 N N . ASP A 1 108 ? 1.616 -10.235 27.836 1.00 56.09 108 ASP A N 1
ATOM 788 C CA . ASP A 1 108 ? 2.328 -11.512 27.848 1.00 56.09 108 ASP A CA 1
ATOM 789 C C . ASP A 1 108 ? 2.569 -12.071 26.436 1.00 56.09 108 ASP A C 1
ATOM 791 O O . ASP A 1 108 ? 3.611 -12.676 26.168 1.00 56.09 108 ASP A O 1
ATOM 795 N N . VAL A 1 109 ? 1.668 -11.812 25.484 1.00 54.72 109 VAL A N 1
ATOM 796 C CA . VAL A 1 109 ? 1.810 -12.245 24.083 1.00 54.72 109 VAL A CA 1
ATOM 797 C C . VAL A 1 109 ? 2.765 -11.327 23.314 1.00 54.72 109 VAL A C 1
ATOM 799 O O . VAL A 1 109 ? 3.593 -11.815 22.538 1.00 54.72 109 VAL A O 1
ATOM 802 N N . VAL A 1 110 ? 2.724 -10.012 23.561 1.00 53.06 110 VAL A N 1
ATOM 803 C CA . VAL A 1 110 ? 3.638 -9.023 22.949 1.00 53.06 110 VAL A CA 1
ATOM 804 C C . VAL A 1 110 ? 5.090 -9.250 23.396 1.00 53.06 110 VAL A C 1
ATOM 806 O O . VAL A 1 110 ? 6.016 -9.150 22.587 1.00 53.06 110 VAL A O 1
ATOM 809 N N . LEU A 1 111 ? 5.304 -9.640 24.658 1.00 53.53 111 LEU A N 1
ATOM 810 C CA . LEU A 1 111 ? 6.624 -10.005 25.190 1.00 53.53 111 LEU A CA 1
ATOM 811 C C . LEU A 1 111 ? 7.166 -11.324 24.614 1.00 53.53 111 LEU A C 1
ATOM 813 O O . LEU A 1 111 ? 8.383 -11.503 24.529 1.00 53.53 111 LEU A O 1
ATOM 817 N N . GLN A 1 112 ? 6.294 -12.246 24.193 1.00 56.25 112 GLN A N 1
ATOM 818 C CA . GLN A 1 112 ? 6.696 -13.555 23.666 1.00 56.25 112 GLN A CA 1
ATOM 819 C C . GLN A 1 112 ? 6.943 -13.580 22.152 1.00 56.25 112 GLN A C 1
ATOM 821 O O . GLN A 1 112 ? 7.744 -14.399 21.694 1.00 56.25 112 GLN A O 1
ATOM 826 N N . SER A 1 113 ? 6.285 -12.706 21.387 1.00 54.75 113 SER A N 1
ATOM 827 C CA . SER A 1 113 ? 6.251 -12.753 19.915 1.00 54.75 113 SER A CA 1
ATOM 828 C C . SER A 1 113 ? 7.156 -11.727 19.208 1.00 54.75 113 SER A C 1
ATOM 830 O O . SER A 1 113 ? 7.318 -11.804 17.991 1.00 54.75 113 SER A O 1
ATOM 832 N N . GLY A 1 114 ? 7.796 -10.806 19.944 1.00 52.66 114 GLY A N 1
ATOM 833 C CA . GLY A 1 114 ? 8.632 -9.734 19.383 1.00 52.66 114 GLY A CA 1
ATOM 834 C C . GLY A 1 114 ? 10.140 -9.803 19.706 1.00 52.66 114 GLY A C 1
ATOM 835 O O . GLY A 1 114 ? 10.569 -10.524 20.611 1.00 52.66 114 GLY A O 1
ATOM 836 N N . PRO A 1 115 ? 10.975 -8.987 19.023 1.00 49.75 115 PRO A N 1
ATOM 837 C CA . PRO A 1 115 ? 12.430 -8.894 19.246 1.00 49.75 115 PRO A CA 1
ATOM 838 C C . PRO A 1 115 ? 12.824 -8.424 20.661 1.00 49.75 115 PRO A C 1
ATOM 840 O O . PRO A 1 115 ? 13.982 -8.544 21.061 1.00 49.75 115 PRO A O 1
ATOM 843 N N . LEU A 1 116 ? 11.863 -7.947 21.458 1.00 49.03 116 LEU A N 1
ATOM 844 C CA . LEU A 1 116 ? 12.042 -7.561 22.861 1.00 49.03 116 LEU A CA 1
ATOM 845 C C . LEU A 1 116 ? 12.238 -8.750 23.819 1.00 49.03 116 LEU A C 1
ATOM 847 O O . LEU A 1 116 ? 12.621 -8.537 24.972 1.00 49.03 116 LEU A O 1
ATOM 851 N N . ARG A 1 117 ? 12.092 -10.000 23.347 1.00 53.31 117 ARG A N 1
ATOM 852 C CA . ARG A 1 117 ? 12.446 -11.212 24.113 1.00 53.31 117 ARG A CA 1
ATOM 853 C C . ARG A 1 117 ? 13.861 -11.149 24.703 1.00 53.31 117 ARG A C 1
ATOM 855 O O . ARG A 1 117 ? 14.104 -11.655 25.796 1.00 53.31 117 ARG A O 1
ATOM 862 N N . PHE A 1 118 ? 14.792 -10.501 24.002 1.00 50.75 118 PHE A N 1
ATOM 863 C CA . PHE A 1 118 ? 16.184 -10.363 24.439 1.00 50.75 118 PHE A CA 1
ATOM 864 C C . PHE A 1 118 ? 16.379 -9.369 25.591 1.00 50.75 118 PHE A C 1
ATOM 866 O O . PHE A 1 118 ? 17.324 -9.521 26.362 1.00 50.75 118 PHE A O 1
ATOM 873 N N . VAL A 1 119 ? 15.487 -8.386 25.746 1.00 55.44 119 VAL A N 1
ATOM 874 C CA . VAL A 1 119 ? 15.564 -7.397 26.833 1.00 55.44 119 VAL A CA 1
ATOM 875 C C . VAL A 1 119 ? 15.015 -7.994 28.130 1.00 55.44 119 VAL A C 1
ATOM 877 O O . VAL A 1 119 ? 15.670 -7.909 29.166 1.00 55.44 119 VAL A O 1
ATOM 880 N N . SER A 1 120 ? 13.877 -8.695 28.061 1.00 49.12 120 SER A N 1
ATOM 881 C CA . SER A 1 120 ? 13.277 -9.374 29.222 1.00 49.12 120 SER A CA 1
ATOM 882 C C . SER A 1 120 ? 14.174 -10.496 29.771 1.00 49.12 120 SER A C 1
ATOM 884 O O . SER A 1 120 ? 14.390 -10.587 30.980 1.00 49.12 120 SER A O 1
ATOM 886 N N . ARG A 1 121 ? 14.806 -11.293 28.895 1.00 46.66 121 ARG A N 1
ATOM 887 C CA . ARG A 1 121 ? 15.707 -12.379 29.323 1.00 46.66 121 ARG A CA 1
ATOM 888 C C . ARG A 1 121 ? 16.979 -11.879 30.017 1.00 46.66 121 ARG A C 1
ATOM 890 O O . ARG A 1 121 ? 17.554 -12.606 30.819 1.00 46.66 121 ARG A O 1
ATOM 897 N N . ARG A 1 122 ? 17.414 -10.648 29.728 1.00 46.25 122 ARG A N 1
ATOM 898 C CA . ARG A 1 122 ? 18.575 -10.027 30.383 1.00 46.25 122 ARG A CA 1
ATOM 899 C C . ARG A 1 122 ? 18.235 -9.467 31.766 1.00 46.25 122 ARG A C 1
ATOM 901 O O . ARG A 1 122 ? 19.107 -9.462 32.625 1.00 46.25 122 ARG A O 1
ATOM 908 N N . ALA A 1 123 ? 16.986 -9.058 31.991 1.00 52.25 123 ALA A N 1
ATOM 909 C CA . ALA A 1 123 ? 16.515 -8.604 33.299 1.00 52.25 123 ALA A CA 1
ATOM 910 C C . ALA A 1 123 ? 16.288 -9.769 34.285 1.00 52.25 123 ALA A C 1
ATOM 912 O O . ALA A 1 123 ? 16.564 -9.624 35.467 1.00 52.25 123 ALA A O 1
ATOM 913 N N . GLY A 1 124 ? 15.868 -10.945 33.803 1.00 47.25 124 GLY A N 1
ATOM 914 C CA . GLY A 1 124 ? 15.636 -12.133 34.645 1.00 47.25 124 GLY A CA 1
ATOM 915 C C . GLY A 1 124 ? 16.877 -12.973 34.987 1.00 47.25 124 GLY A C 1
ATOM 916 O O . GLY A 1 124 ? 16.753 -13.989 35.657 1.00 47.25 124 GLY A O 1
ATOM 917 N N . SER A 1 125 ? 18.070 -12.591 34.519 1.00 43.94 125 SER A N 1
ATOM 918 C CA . SER A 1 125 ? 19.325 -13.339 34.736 1.00 43.94 125 SER A CA 1
ATOM 919 C C . SER A 1 125 ? 20.169 -12.795 35.903 1.00 43.94 125 SER A C 1
ATOM 921 O O . SER A 1 125 ? 21.334 -13.173 36.035 1.00 43.94 125 SER A O 1
ATOM 923 N N . GLY A 1 126 ? 19.627 -11.878 36.709 1.00 49.09 126 GLY A N 1
ATOM 924 C CA . GLY A 1 126 ? 20.364 -11.198 37.780 1.00 49.09 126 GLY A CA 1
ATOM 925 C C . GLY A 1 126 ? 20.070 -11.669 39.204 1.00 49.09 126 GLY A C 1
ATOM 926 O O . GLY A 1 126 ? 20.756 -11.215 40.112 1.00 49.09 126 GLY A O 1
ATOM 927 N N . GLU A 1 127 ? 19.081 -12.540 39.432 1.00 47.19 127 GLU A N 1
ATOM 928 C CA . GLU A 1 127 ? 18.502 -12.658 40.779 1.00 47.19 127 GLU A CA 1
ATOM 929 C C . GLU A 1 127 ? 18.085 -14.088 41.152 1.00 47.19 127 GLU A C 1
ATOM 931 O O . GLU A 1 127 ? 16.926 -14.340 41.443 1.00 47.19 127 GLU A O 1
ATOM 936 N N . THR A 1 128 ? 19.027 -15.040 41.157 1.00 46.78 128 THR A N 1
ATOM 937 C CA . THR A 1 128 ? 18.878 -16.308 41.908 1.00 46.78 128 THR A CA 1
ATOM 938 C C . THR A 1 128 ? 20.237 -16.926 42.274 1.00 46.78 128 THR A C 1
ATOM 940 O O . THR A 1 128 ? 20.639 -17.931 41.691 1.00 46.78 128 THR A O 1
ATOM 943 N N . THR A 1 129 ? 20.930 -16.348 43.257 1.00 39.12 129 THR A N 1
ATOM 944 C CA . THR A 1 129 ? 22.019 -16.985 44.032 1.00 39.12 129 THR A CA 1
ATOM 945 C C . THR A 1 129 ? 22.131 -16.148 45.316 1.00 39.12 129 THR A C 1
ATOM 947 O O . THR A 1 129 ? 22.408 -14.964 45.201 1.00 39.12 129 THR A O 1
ATOM 950 N N . THR A 1 130 ? 21.891 -16.548 46.564 1.00 38.91 130 THR A N 1
ATOM 951 C CA . THR A 1 130 ? 21.766 -17.826 47.278 1.00 38.91 130 THR A CA 1
ATOM 952 C C . THR A 1 130 ? 21.339 -17.449 48.704 1.00 38.91 130 THR A C 1
ATOM 954 O O . THR A 1 130 ? 22.062 -16.688 49.342 1.00 38.91 130 THR A O 1
ATOM 957 N N . GLU A 1 131 ? 20.245 -17.996 49.232 1.00 36.41 131 GLU A N 1
ATOM 958 C CA . GLU A 1 131 ? 20.000 -18.034 50.680 1.00 36.41 131 GLU A CA 1
ATOM 959 C C . GLU A 1 131 ? 19.473 -19.431 51.025 1.00 36.41 131 GLU A C 1
ATOM 961 O O . GLU A 1 131 ? 18.347 -19.778 50.674 1.00 36.41 131 GLU A O 1
ATOM 966 N N . ASN A 1 132 ? 20.374 -20.272 51.545 1.00 38.94 132 ASN A N 1
ATOM 967 C CA . ASN A 1 132 ? 20.135 -21.387 52.472 1.00 38.94 132 ASN A CA 1
ATOM 968 C C . ASN A 1 132 ? 21.367 -22.304 52.504 1.00 38.94 132 ASN A C 1
ATOM 970 O O . ASN A 1 132 ? 21.497 -23.203 51.672 1.00 38.94 132 ASN A O 1
ATOM 974 N N . SER A 1 133 ? 22.255 -22.087 53.477 1.00 36.97 133 SER A N 1
ATOM 975 C CA . SER A 1 133 ? 22.611 -23.101 54.480 1.00 36.97 133 SER A CA 1
ATOM 976 C C . SER A 1 133 ? 23.465 -22.505 55.592 1.00 36.97 133 SER A C 1
ATOM 978 O O . SER A 1 133 ? 24.213 -21.544 55.317 1.00 36.97 133 SER A O 1
#